Protein AF-T0SRC9-F1 (afdb_monomer_lite)

Sequence (130 aa):
MSPRNKKKLISSSIKKLKNSMNSERSSLSEEEVFKIEYDSKIALLRRENLRNDELESVIALRKLYANRIMYFAIGWSIATFILIILNGQNYIHFNLNSSVLNTVITISLGNVFALVVVVAKGIFPINSKT

Radius of gyration: 33.25 Å; chains: 1; bounding box: 69×47×78 Å

Structure (mmCIF, N/CA/C/O backbone):
data_AF-T0SRC9-F1
#
_entry.id   AF-T0SRC9-F1
#
loop_
_atom_site.group_PDB
_atom_site.id
_atom_site.type_symbol
_atom_site.label_atom_id
_atom_site.label_alt_id
_atom_site.label_comp_id
_atom_site.label_asym_id
_atom_site.label_entity_id
_atom_site.label_seq_id
_atom_site.pdbx_PDB_ins_code
_atom_site.Cartn_x
_atom_site.Cartn_y
_atom_site.Cartn_z
_atom_site.occupancy
_atom_site.B_iso_or_equiv
_atom_site.auth_seq_id
_atom_site.auth_comp_id
_atom_site.auth_asym_id
_atom_site.auth_atom_id
_atom_site.pdbx_PDB_model_num
ATOM 1 N N . MET A 1 1 ? -38.720 -35.823 35.532 1.00 52.66 1 MET A N 1
ATOM 2 C CA . MET A 1 1 ? -39.057 -34.536 36.192 1.00 52.66 1 MET A CA 1
ATOM 3 C C . MET A 1 1 ? -39.875 -33.687 35.213 1.00 52.66 1 MET A C 1
ATOM 5 O O . MET A 1 1 ? -39.358 -33.336 34.161 1.00 52.66 1 MET A O 1
ATOM 9 N N . SER A 1 2 ? -41.169 -33.465 35.479 1.00 50.12 2 SER A N 1
ATOM 10 C CA . SER A 1 2 ? -42.131 -32.916 34.500 1.00 50.12 2 SER A CA 1
ATOM 11 C C . SER A 1 2 ? -41.850 -31.440 34.131 1.00 50.12 2 SER A C 1
ATOM 13 O O . SER A 1 2 ? -41.632 -30.625 35.034 1.00 50.12 2 SER A O 1
ATOM 15 N N . PRO A 1 3 ? -41.897 -31.050 32.840 1.00 60.69 3 PRO A N 1
ATOM 16 C CA . PRO A 1 3 ? -41.591 -29.692 32.361 1.00 60.69 3 PRO A CA 1
ATOM 17 C C . PRO A 1 3 ? -42.493 -28.587 32.942 1.00 60.69 3 PRO A C 1
ATOM 19 O O . PRO A 1 3 ? -42.116 -27.413 32.930 1.00 60.69 3 PRO A O 1
ATOM 22 N N . ARG A 1 4 ? -43.650 -28.939 33.523 1.00 58.72 4 ARG A N 1
ATOM 23 C CA . ARG A 1 4 ? -44.537 -27.990 34.225 1.00 58.72 4 ARG A CA 1
ATOM 24 C C . ARG A 1 4 ? -43.929 -27.439 35.523 1.00 58.72 4 ARG A C 1
ATOM 26 O O . ARG A 1 4 ? -44.164 -26.278 35.847 1.00 58.72 4 ARG A O 1
ATOM 33 N N . ASN A 1 5 ? -43.103 -28.216 36.230 1.00 59.81 5 ASN A N 1
ATOM 34 C CA . ASN A 1 5 ? -42.521 -27.789 3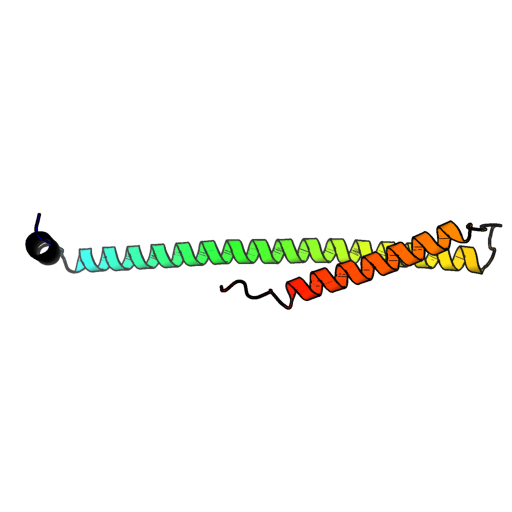7.512 1.00 59.81 5 ASN A CA 1
ATOM 35 C C . ASN A 1 5 ? -41.384 -26.769 37.340 1.00 59.81 5 ASN A C 1
ATOM 37 O O . ASN A 1 5 ? -41.257 -25.847 38.143 1.00 59.81 5 ASN A O 1
ATOM 41 N N . LYS A 1 6 ? -40.609 -26.868 36.249 1.00 62.88 6 LYS A N 1
ATOM 42 C CA . LYS A 1 6 ? -39.548 -25.897 35.927 1.00 62.88 6 LYS A CA 1
ATOM 43 C C . LYS A 1 6 ? -40.111 -24.506 35.616 1.00 62.88 6 LYS A C 1
ATOM 45 O O . LYS A 1 6 ? -39.588 -23.519 36.123 1.00 62.88 6 LYS A O 1
ATOM 50 N N . LYS A 1 7 ? -41.208 -24.415 34.851 1.00 67.56 7 LYS A N 1
ATOM 51 C CA . LYS A 1 7 ? -41.849 -23.124 34.525 1.00 67.56 7 LYS A CA 1
ATOM 52 C C . LYS A 1 7 ? -42.348 -22.387 35.772 1.00 67.56 7 LYS A C 1
ATOM 54 O O . LYS A 1 7 ? -42.176 -21.176 35.874 1.00 67.56 7 LYS A O 1
ATOM 59 N N . LYS A 1 8 ? -42.907 -23.120 36.741 1.00 72.81 8 LYS A N 1
ATOM 60 C CA . LYS A 1 8 ? -43.401 -22.549 38.002 1.00 72.81 8 LYS A CA 1
ATOM 61 C C . LYS A 1 8 ? -42.258 -21.987 38.856 1.00 72.81 8 LYS A C 1
ATOM 63 O O . LYS A 1 8 ? -42.356 -20.849 39.306 1.00 72.81 8 LYS A O 1
ATOM 68 N N . LEU A 1 9 ? -41.154 -22.729 38.975 1.00 73.06 9 LEU A N 1
ATOM 69 C CA . LEU A 1 9 ? -39.940 -22.303 39.685 1.00 73.06 9 LEU A CA 1
ATOM 70 C C . LEU A 1 9 ? -39.311 -21.042 39.076 1.00 73.06 9 LEU A C 1
ATOM 72 O O . LEU A 1 9 ? -38.987 -20.099 39.793 1.00 73.06 9 LEU A O 1
ATOM 76 N N . ILE A 1 10 ? -39.206 -20.990 37.747 1.00 75.62 10 ILE A N 1
ATOM 77 C CA . ILE A 1 10 ? -38.684 -19.815 37.036 1.00 75.62 10 ILE A CA 1
ATOM 78 C C . ILE A 1 10 ? -39.593 -18.600 37.275 1.00 75.62 10 ILE A C 1
ATOM 80 O O . ILE A 1 10 ? -39.107 -17.520 37.601 1.00 75.62 10 ILE A O 1
ATOM 84 N N . SER A 1 11 ? -40.917 -18.780 37.202 1.00 75.62 11 SER A N 1
ATOM 85 C CA . SER A 1 11 ? -41.871 -17.686 37.424 1.00 75.62 11 SER A CA 1
ATOM 86 C C . SER A 1 11 ? -41.824 -17.119 38.849 1.00 75.62 11 SER A C 1
ATOM 88 O O . SER A 1 11 ? -41.911 -15.904 39.026 1.00 75.62 11 SER A O 1
ATOM 90 N N . SER A 1 12 ? -41.623 -17.965 39.867 1.00 76.44 12 SER A N 1
ATOM 91 C CA . SER A 1 12 ? -41.490 -17.513 41.255 1.00 76.44 12 SER A CA 1
ATOM 92 C C . SER A 1 12 ? -40.174 -16.783 41.504 1.00 76.44 12 SER A C 1
ATOM 94 O O . SER A 1 12 ? -40.167 -15.779 42.214 1.00 76.44 12 SER A O 1
ATOM 96 N N . SER A 1 13 ? -39.078 -17.236 40.888 1.00 80.12 13 SER A N 1
ATOM 97 C CA . SER A 1 13 ? -37.771 -16.581 41.008 1.00 80.12 13 SER A CA 1
ATOM 98 C C . SER A 1 13 ? -37.764 -15.211 40.335 1.00 80.12 13 SER A C 1
ATOM 100 O O . SER A 1 13 ? -37.321 -14.243 40.945 1.00 80.12 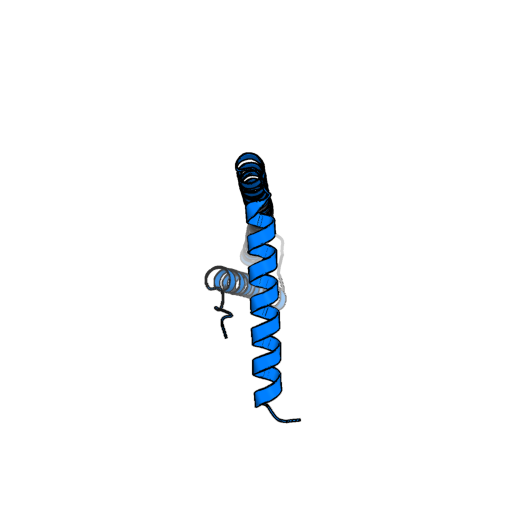13 SER A O 1
ATOM 102 N N . ILE A 1 14 ? -38.344 -15.091 39.134 1.00 81.06 14 ILE A N 1
ATOM 103 C CA . ILE A 1 14 ? -38.495 -13.803 38.434 1.00 81.06 14 ILE A CA 1
ATOM 104 C C . ILE A 1 14 ? -39.357 -12.836 39.254 1.00 81.06 14 ILE A C 1
ATOM 106 O O . ILE A 1 14 ? -39.022 -11.660 39.375 1.00 81.06 14 ILE A O 1
ATOM 110 N N . LYS A 1 15 ? -40.448 -13.320 39.863 1.00 79.69 15 LYS A N 1
ATOM 111 C CA . LYS A 1 15 ? -41.320 -12.488 40.705 1.00 79.69 15 LYS A CA 1
ATOM 112 C C . LYS A 1 15 ? -40.597 -11.987 41.959 1.00 79.69 15 LYS A C 1
ATOM 114 O O . LYS A 1 15 ? -40.761 -10.829 42.331 1.00 79.69 15 LYS A O 1
ATOM 119 N N . LYS A 1 16 ? -39.768 -12.832 42.578 1.00 80.81 16 LYS A N 1
ATOM 120 C CA . LYS A 1 16 ? -38.954 -12.464 43.745 1.00 80.81 16 LYS A CA 1
ATOM 121 C C . LYS A 1 16 ? -37.885 -11.424 43.386 1.00 80.81 16 LYS A C 1
ATOM 123 O O . LYS A 1 16 ? -37.729 -10.459 44.121 1.00 80.81 16 LYS A O 1
ATOM 128 N N . LEU A 1 17 ? -37.238 -11.583 42.230 1.00 75.75 17 LEU A N 1
ATOM 129 C CA . LEU A 1 17 ? -36.207 -10.671 41.718 1.00 75.75 17 LEU A CA 1
ATOM 130 C C . LEU A 1 17 ? -36.792 -9.310 41.302 1.00 75.75 17 LEU A C 1
ATOM 132 O O . LEU A 1 17 ? -36.229 -8.261 41.592 1.00 75.75 17 LEU A O 1
ATOM 136 N N . LYS A 1 18 ? -37.987 -9.309 40.699 1.00 75.50 18 LYS A N 1
ATOM 137 C CA . LYS A 1 18 ? -38.720 -8.076 40.381 1.00 75.50 18 LYS A CA 1
ATOM 138 C C . LYS A 1 18 ? -39.121 -7.316 41.646 1.00 75.50 18 LYS A C 1
ATOM 140 O O . LYS A 1 18 ? -39.024 -6.095 41.675 1.00 75.50 18 LYS A O 1
ATOM 145 N N . ASN A 1 19 ? -39.540 -8.029 42.692 1.00 72.31 19 ASN A N 1
ATOM 146 C CA . ASN A 1 19 ? -39.895 -7.416 43.970 1.00 72.31 19 ASN A CA 1
ATOM 147 C C . ASN A 1 19 ? -38.670 -6.882 44.730 1.00 72.31 19 ASN A C 1
ATOM 149 O O . ASN A 1 19 ? -38.781 -5.820 45.333 1.00 72.31 19 ASN A O 1
ATOM 153 N N . SER A 1 20 ? -37.512 -7.556 44.676 1.00 65.88 20 SER A N 1
ATOM 154 C CA . SER A 1 20 ? -36.278 -7.038 45.289 1.00 65.88 20 SER A CA 1
ATOM 155 C C . SER A 1 20 ? -35.780 -5.776 44.581 1.00 65.88 20 SER A C 1
ATOM 157 O O . SER A 1 20 ? -35.505 -4.789 45.250 1.00 65.88 20 SER A O 1
ATOM 159 N N . MET A 1 21 ? -35.806 -5.750 43.242 1.00 63.88 21 MET A N 1
ATOM 160 C CA . MET A 1 21 ? -35.475 -4.548 42.464 1.00 63.88 21 MET A CA 1
ATOM 161 C C . MET A 1 21 ? -36.424 -3.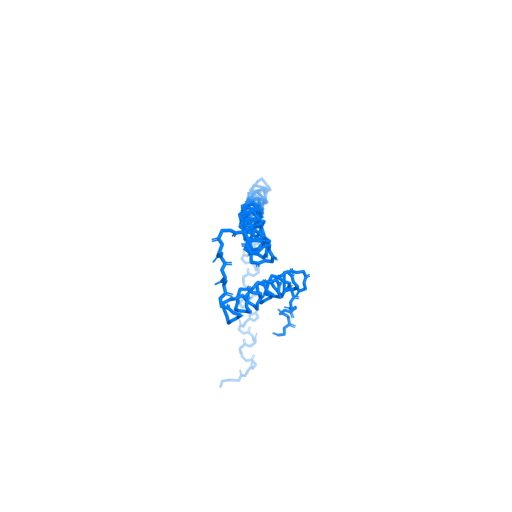373 42.746 1.00 63.88 21 MET A C 1
ATOM 163 O O . MET A 1 21 ? -36.008 -2.217 42.721 1.00 63.88 21 MET A O 1
ATOM 167 N N . ASN A 1 22 ? -37.709 -3.648 43.001 1.00 62.81 22 ASN A N 1
ATOM 168 C CA . ASN A 1 22 ? -38.692 -2.606 43.312 1.00 62.81 22 ASN A CA 1
ATOM 169 C C . ASN A 1 22 ? -38.559 -2.092 44.757 1.00 62.81 22 ASN A C 1
ATOM 171 O O . ASN A 1 22 ? -38.854 -0.931 45.017 1.00 62.81 22 ASN A O 1
ATOM 175 N N . SER A 1 23 ? -38.093 -2.942 45.679 1.00 59.50 23 SER A N 1
ATOM 176 C CA . SER A 1 23 ? -37.769 -2.564 47.059 1.00 59.50 23 SER A CA 1
ATOM 177 C C . SER A 1 23 ? -36.496 -1.719 47.136 1.00 59.50 23 SER A C 1
ATOM 179 O O . SER A 1 23 ? -36.479 -0.749 47.880 1.00 59.50 23 SER A O 1
ATOM 181 N N . GLU A 1 24 ? -35.463 -2.036 46.347 1.00 58.19 24 GLU A N 1
ATOM 182 C CA . GLU A 1 24 ? -34.243 -1.214 46.244 1.00 58.19 24 GLU A CA 1
ATOM 183 C C . GLU A 1 24 ? -34.517 0.143 45.579 1.00 58.19 24 GLU A C 1
ATOM 185 O O . GLU A 1 24 ? -33.996 1.163 46.020 1.00 58.19 24 GLU A O 1
ATOM 190 N N . ARG A 1 25 ? -35.405 0.196 44.573 1.00 55.41 25 ARG A N 1
ATOM 191 C CA . ARG A 1 25 ? -35.873 1.464 43.978 1.00 55.41 25 ARG A CA 1
ATOM 192 C C . ARG A 1 25 ? -36.656 2.353 44.945 1.00 55.41 25 ARG A C 1
ATOM 194 O O . ARG A 1 25 ? -36.701 3.555 44.733 1.00 55.41 25 ARG A O 1
ATOM 201 N N . SER A 1 26 ? -37.279 1.774 45.971 1.00 57.03 26 SER A N 1
ATOM 202 C CA . SER A 1 26 ? -38.059 2.502 46.981 1.00 57.03 26 SER A CA 1
ATOM 203 C C . SER A 1 26 ? -37.190 3.152 48.066 1.00 57.03 26 SER A C 1
ATOM 205 O O . SER A 1 26 ? -37.716 3.942 48.847 1.00 57.03 26 SER A O 1
ATOM 207 N N . SER A 1 27 ? -35.902 2.802 48.152 1.00 58.94 27 SER A N 1
ATOM 208 C CA . SER A 1 27 ? -34.962 3.302 49.167 1.00 58.94 27 SER A CA 1
ATOM 209 C C . SER A 1 27 ? -33.857 4.200 48.607 1.00 58.94 27 SER A C 1
ATOM 211 O O . SER A 1 27 ? -33.059 4.713 49.384 1.00 58.94 27 SER A O 1
ATOM 213 N N . LEU A 1 28 ? -33.787 4.367 47.286 1.00 58.16 28 LEU A N 1
ATOM 214 C CA . LEU A 1 28 ? -32.838 5.262 46.627 1.00 58.16 28 LEU A CA 1
ATOM 215 C C . LEU A 1 28 ? -33.437 6.667 46.562 1.00 58.16 28 LEU A C 1
ATOM 217 O O . LEU A 1 28 ? -34.545 6.848 46.055 1.00 58.16 28 LEU A O 1
ATOM 221 N N . SER A 1 29 ? -32.697 7.653 47.061 1.00 69.62 29 SER A N 1
ATOM 222 C CA . SER A 1 29 ? -33.039 9.065 46.871 1.00 69.62 29 SER A CA 1
ATOM 223 C C . SER A 1 29 ? -33.118 9.371 45.368 1.00 69.62 29 SER A C 1
ATOM 225 O O . SER A 1 29 ? -32.309 8.852 44.594 1.00 69.62 29 SER A O 1
ATOM 227 N N . GLU A 1 30 ? -34.054 10.223 44.926 1.00 75.12 30 GLU A N 1
ATOM 228 C CA . GLU A 1 30 ? -34.119 10.684 43.522 1.00 75.12 30 GLU A CA 1
ATOM 229 C C . GLU A 1 30 ? -32.758 11.210 43.029 1.00 75.12 30 GLU A C 1
ATOM 231 O O . GLU A 1 30 ? -32.388 11.056 41.865 1.00 75.12 30 GLU A O 1
ATOM 236 N N . GLU A 1 31 ? -31.971 11.747 43.957 1.00 71.25 31 GLU A N 1
ATOM 237 C CA . GLU A 1 31 ? -30.626 12.268 43.755 1.00 71.25 31 GLU A CA 1
ATOM 238 C C . GLU A 1 31 ? -29.595 11.169 43.441 1.00 71.25 31 GLU A C 1
ATOM 240 O O . GLU A 1 31 ? -28.702 11.363 42.617 1.00 71.25 31 GLU A O 1
ATOM 245 N N . GLU A 1 32 ? -29.740 9.980 44.031 1.00 75.69 32 GLU A N 1
ATOM 246 C CA . GLU A 1 32 ? -28.889 8.818 43.748 1.00 75.69 32 GLU A CA 1
ATOM 247 C C . GLU A 1 32 ? -29.255 8.172 42.410 1.00 75.69 32 GLU A C 1
ATOM 249 O O . GLU A 1 32 ? -28.368 7.779 41.649 1.00 75.69 32 GLU A O 1
ATOM 254 N N . VAL A 1 33 ? -30.550 8.124 42.078 1.00 76.75 33 VAL A N 1
ATOM 255 C CA . VAL A 1 33 ? -31.029 7.658 40.767 1.00 76.75 33 VAL A CA 1
ATOM 256 C C . VAL A 1 33 ? -30.495 8.561 39.653 1.00 76.75 33 VAL A C 1
ATOM 258 O O . VAL A 1 33 ? -29.974 8.059 38.655 1.00 76.75 33 VAL A O 1
ATOM 261 N N . PHE A 1 34 ? -30.536 9.881 39.855 1.00 78.00 34 PHE A N 1
ATOM 262 C CA . PHE A 1 34 ? -29.987 10.857 38.915 1.00 78.00 34 PHE A CA 1
ATOM 263 C C . PHE A 1 34 ? -28.471 10.701 38.734 1.00 78.00 34 PHE A C 1
ATOM 265 O O . PHE A 1 34 ? -27.966 10.747 37.611 1.00 78.00 34 PHE A O 1
ATOM 272 N N . LYS A 1 35 ? -27.734 10.457 39.824 1.00 78.75 35 LYS A N 1
ATOM 273 C CA . LYS A 1 35 ? -26.280 10.252 39.781 1.00 78.75 35 LYS A CA 1
ATOM 274 C C . LYS A 1 35 ? -25.896 8.991 39.004 1.00 78.75 35 LYS A C 1
ATOM 276 O O . LYS A 1 35 ? -25.001 9.038 38.165 1.00 78.75 35 LYS A O 1
ATOM 281 N N . ILE A 1 36 ? -26.615 7.888 39.226 1.00 79.81 36 ILE A N 1
ATOM 282 C CA . ILE A 1 36 ? -26.407 6.621 38.509 1.00 79.81 36 ILE A CA 1
ATOM 283 C C . ILE A 1 36 ? -26.703 6.788 37.013 1.00 79.81 36 ILE A C 1
ATOM 285 O O . ILE A 1 36 ? -25.946 6.299 36.171 1.00 79.81 36 ILE A O 1
ATOM 289 N N . GLU A 1 37 ? -27.782 7.491 36.662 1.00 78.69 37 GLU A N 1
ATOM 290 C CA . GLU A 1 37 ? -28.130 7.751 35.265 1.00 78.69 37 GLU A CA 1
ATOM 291 C C . GLU A 1 37 ? -27.077 8.632 34.578 1.00 78.69 37 GLU A C 1
ATOM 293 O O . GLU A 1 37 ? -26.613 8.302 33.482 1.00 78.69 37 GLU A O 1
ATOM 298 N N . TYR A 1 38 ? -26.621 9.691 35.249 1.00 82.00 38 TYR A N 1
ATOM 299 C CA . TYR A 1 38 ? -25.570 10.577 34.756 1.00 82.00 38 TYR A CA 1
ATOM 300 C C . TYR A 1 38 ? -24.239 9.841 34.529 1.00 82.00 38 TYR A C 1
ATOM 302 O O . TYR A 1 38 ? -23.665 9.924 33.438 1.00 82.00 38 TYR A O 1
ATOM 310 N N . ASP A 1 39 ? -23.791 9.043 35.501 1.00 79.81 39 ASP A N 1
ATOM 311 C CA . ASP A 1 39 ? -22.554 8.262 35.399 1.00 79.81 39 ASP A CA 1
ATOM 312 C C . ASP A 1 39 ? -22.641 7.196 34.297 1.00 79.81 39 ASP A C 1
ATOM 314 O O . ASP A 1 39 ? -21.685 6.994 33.538 1.00 79.81 39 ASP A O 1
ATOM 318 N N . SER A 1 40 ? -23.807 6.559 34.132 1.00 78.94 40 SER A N 1
ATOM 319 C CA . SER A 1 40 ? -24.036 5.604 33.042 1.00 78.94 40 SER A CA 1
ATOM 320 C C . SER A 1 40 ? -23.932 6.269 31.665 1.00 78.94 40 SER A C 1
ATOM 322 O O . SER A 1 40 ? -23.328 5.716 30.742 1.00 78.94 40 SER A O 1
ATOM 324 N N . LYS A 1 41 ? -24.446 7.497 31.535 1.00 79.00 41 LYS A N 1
ATOM 325 C CA . LYS A 1 41 ? -24.428 8.267 30.290 1.00 79.00 41 LYS A CA 1
ATOM 326 C C . LYS A 1 41 ? -23.013 8.727 29.939 1.00 79.00 41 LYS A C 1
ATOM 328 O O . LYS A 1 41 ? -22.607 8.615 28.784 1.00 79.00 41 LYS A O 1
ATOM 333 N N . ILE A 1 42 ? -22.229 9.156 30.930 1.00 82.88 42 ILE A N 1
ATOM 334 C CA . ILE A 1 42 ? -20.808 9.489 30.747 1.00 82.88 42 ILE A CA 1
ATOM 335 C C . ILE A 1 42 ? -20.001 8.256 30.336 1.00 82.88 42 ILE A C 1
ATOM 337 O O . ILE A 1 42 ? -19.167 8.345 29.435 1.00 82.88 42 ILE A O 1
ATOM 341 N N . ALA A 1 43 ? -20.243 7.098 30.955 1.00 76.69 43 ALA A N 1
ATOM 342 C CA . ALA A 1 43 ? -19.541 5.865 30.607 1.00 76.69 43 ALA A CA 1
ATOM 343 C C . ALA A 1 43 ? -19.810 5.430 29.153 1.00 76.69 43 ALA A C 1
ATOM 345 O O . ALA A 1 43 ? -18.892 4.971 28.465 1.00 76.69 43 ALA A O 1
ATOM 346 N N . LEU A 1 44 ? -21.042 5.613 28.667 1.00 75.44 44 LEU A N 1
ATOM 347 C CA . LEU A 1 44 ? -21.412 5.358 27.272 1.00 75.44 44 LEU A CA 1
ATOM 348 C C . LEU A 1 44 ? -20.729 6.337 26.309 1.00 75.44 44 LEU A C 1
ATOM 350 O O . LEU A 1 44 ? -20.095 5.890 25.354 1.00 75.44 44 LEU A O 1
ATOM 354 N N . LEU A 1 45 ? -20.768 7.640 26.605 1.00 73.50 45 LEU A N 1
ATOM 355 C CA . LEU A 1 45 ? -20.090 8.669 25.805 1.00 73.50 45 LEU A CA 1
ATOM 356 C C . LEU A 1 45 ? -18.576 8.436 25.741 1.00 73.50 45 LEU A C 1
ATOM 358 O O . LEU A 1 45 ? -17.957 8.578 24.691 1.00 73.50 45 LEU A O 1
ATOM 362 N N . ARG A 1 46 ? -17.966 8.013 26.854 1.00 71.19 46 ARG A N 1
ATOM 363 C CA . ARG A 1 46 ? -16.533 7.707 26.911 1.00 71.19 46 ARG A CA 1
ATOM 364 C C . ARG A 1 46 ? -16.171 6.493 26.057 1.00 71.19 46 ARG A C 1
ATOM 366 O O . ARG A 1 46 ? -15.149 6.524 25.383 1.00 71.19 46 ARG A O 1
ATOM 373 N N . ARG A 1 47 ? -17.003 5.445 26.045 1.00 68.19 47 ARG A N 1
ATOM 374 C CA . ARG A 1 47 ? -16.829 4.292 25.140 1.00 68.19 47 ARG A CA 1
ATOM 375 C C . ARG A 1 47 ? -16.978 4.676 23.673 1.00 68.19 47 ARG A C 1
ATOM 377 O O . ARG A 1 47 ? -16.244 4.157 22.839 1.00 68.19 47 ARG A O 1
ATOM 384 N N . GLU A 1 48 ? -17.929 5.545 23.360 1.00 66.19 48 GLU A N 1
ATOM 385 C CA . GLU A 1 48 ? -18.167 5.994 21.992 1.00 66.19 48 GLU A CA 1
ATOM 386 C C . GLU A 1 48 ? -17.012 6.857 21.471 1.00 66.19 48 GLU A C 1
ATOM 388 O O . GLU A 1 48 ? -16.527 6.614 20.368 1.00 66.19 48 GLU A O 1
ATOM 393 N N . ASN A 1 49 ? -16.485 7.760 22.304 1.00 64.12 49 ASN A N 1
ATOM 394 C CA . ASN A 1 49 ? -15.288 8.540 21.986 1.00 64.12 49 ASN A CA 1
ATOM 395 C C . ASN A 1 49 ? -14.056 7.651 21.777 1.00 64.12 49 ASN A C 1
ATOM 397 O O . ASN A 1 49 ? -13.377 7.797 20.770 1.00 64.12 49 ASN A O 1
ATOM 401 N N . LEU A 1 50 ? -13.818 6.666 22.653 1.00 64.38 50 LEU A N 1
ATOM 402 C CA . LEU A 1 50 ? -12.715 5.708 22.477 1.00 64.38 50 LEU A CA 1
ATOM 403 C C . LEU A 1 50 ? -12.820 4.943 21.148 1.00 64.38 50 LEU A C 1
ATOM 405 O O . LEU A 1 50 ? -11.814 4.708 20.485 1.00 64.38 50 LEU A O 1
ATOM 409 N N . ARG A 1 51 ? -14.040 4.574 20.738 1.00 67.25 51 ARG A N 1
ATOM 410 C CA . ARG A 1 51 ? -14.280 3.893 19.460 1.00 67.25 51 ARG A CA 1
ATOM 411 C C . ARG A 1 51 ? -14.055 4.817 18.259 1.00 67.25 51 ARG A C 1
ATOM 413 O O . ARG A 1 51 ? -13.623 4.343 17.211 1.00 67.25 51 ARG A O 1
ATOM 420 N N . ASN A 1 52 ? -14.354 6.107 18.396 1.00 66.25 52 ASN A N 1
ATOM 421 C CA . ASN A 1 52 ? -14.082 7.104 17.362 1.00 66.25 52 ASN A CA 1
ATOM 422 C C . ASN A 1 52 ? -12.581 7.370 17.208 1.00 66.25 52 ASN A C 1
ATOM 424 O O . ASN A 1 52 ? -12.103 7.365 16.077 1.00 66.25 52 ASN A O 1
ATOM 428 N N . ASP A 1 53 ? -11.842 7.503 18.311 1.00 66.88 53 ASP A N 1
ATOM 429 C CA . ASP A 1 53 ? -10.381 7.673 18.293 1.00 66.88 53 ASP A CA 1
ATOM 430 C C . ASP A 1 53 ? -9.696 6.479 17.606 1.00 66.88 53 ASP A C 1
ATOM 432 O O . ASP A 1 53 ? -8.787 6.631 16.784 1.00 66.88 53 ASP A O 1
ATOM 436 N N . GLU A 1 54 ? -10.172 5.265 17.892 1.00 68.81 54 GLU A N 1
ATOM 437 C CA . GLU A 1 54 ? -9.677 4.047 17.256 1.00 68.81 54 GLU A CA 1
ATOM 438 C C . GLU A 1 54 ? -9.965 4.054 15.744 1.00 68.81 54 GLU A C 1
ATOM 440 O O . GLU A 1 54 ? -9.075 3.770 14.939 1.00 68.81 54 GLU A O 1
ATOM 445 N N . LEU A 1 55 ? -11.164 4.475 15.328 1.00 66.88 55 LEU A N 1
ATOM 446 C CA . LEU A 1 55 ? -11.517 4.635 13.915 1.00 66.88 55 LEU A CA 1
ATOM 447 C C . LEU A 1 55 ? -10.635 5.670 13.207 1.00 66.88 55 LEU A C 1
ATOM 449 O O . LEU A 1 55 ? -10.164 5.425 12.094 1.00 66.88 55 LEU A O 1
ATOM 453 N N . GLU A 1 56 ? -10.399 6.814 13.844 1.00 70.50 56 GLU A N 1
ATOM 454 C CA . GLU A 1 56 ? -9.597 7.905 13.298 1.00 70.50 56 GLU A CA 1
ATOM 455 C C . GLU A 1 56 ? -8.135 7.478 13.120 1.00 70.50 56 GLU A C 1
ATOM 457 O O . GLU A 1 56 ? -7.542 7.696 12.059 1.00 70.50 56 GLU A O 1
ATOM 462 N N . SER A 1 57 ? -7.588 6.748 14.097 1.00 71.31 57 SER A N 1
ATOM 463 C CA . SER A 1 57 ? -6.245 6.170 14.010 1.00 71.31 57 SER A CA 1
ATOM 464 C C . SER A 1 57 ? -6.115 5.161 12.859 1.00 71.31 57 SER A C 1
ATOM 466 O O . SER A 1 57 ? -5.137 5.191 12.105 1.00 71.31 57 SER A O 1
ATOM 468 N N . VAL A 1 58 ? -7.129 4.315 12.642 1.00 73.69 58 VAL A N 1
ATOM 469 C CA . VAL A 1 58 ? -7.160 3.339 11.543 1.00 73.69 58 VAL A CA 1
ATOM 470 C C . VAL A 1 58 ? -7.259 4.039 10.186 1.00 73.69 58 VAL A C 1
ATOM 472 O O . VAL A 1 58 ? -6.592 3.630 9.230 1.00 73.69 58 VAL A O 1
ATOM 475 N N . ILE A 1 59 ? -8.050 5.109 10.080 1.00 75.25 59 ILE A N 1
ATOM 476 C CA . ILE A 1 59 ? -8.164 5.920 8.860 1.00 75.25 59 ILE A CA 1
ATOM 477 C C . ILE A 1 59 ? -6.832 6.609 8.549 1.00 75.25 59 ILE A C 1
ATOM 479 O O . ILE A 1 59 ? -6.360 6.548 7.408 1.00 75.25 59 ILE A O 1
ATOM 483 N N . ALA A 1 60 ? -6.194 7.214 9.553 1.00 76.19 60 ALA A N 1
ATOM 484 C CA . ALA A 1 60 ? -4.891 7.853 9.405 1.00 76.19 60 ALA A CA 1
ATOM 485 C C . ALA A 1 60 ? -3.828 6.847 8.940 1.00 76.19 60 ALA A C 1
ATOM 487 O O . ALA A 1 60 ? -3.085 7.121 7.993 1.00 76.19 60 ALA A O 1
ATOM 488 N N . LEU A 1 61 ? -3.809 5.648 9.529 1.00 76.69 61 LEU A N 1
ATOM 489 C CA . LEU A 1 61 ? -2.868 4.591 9.166 1.00 76.69 61 LEU A CA 1
ATOM 490 C C . LEU A 1 61 ? -3.097 4.081 7.734 1.00 76.69 61 LEU A C 1
ATOM 492 O O . LEU A 1 61 ? -2.138 3.926 6.973 1.00 76.69 61 LEU A O 1
ATOM 496 N N . ARG A 1 62 ? -4.360 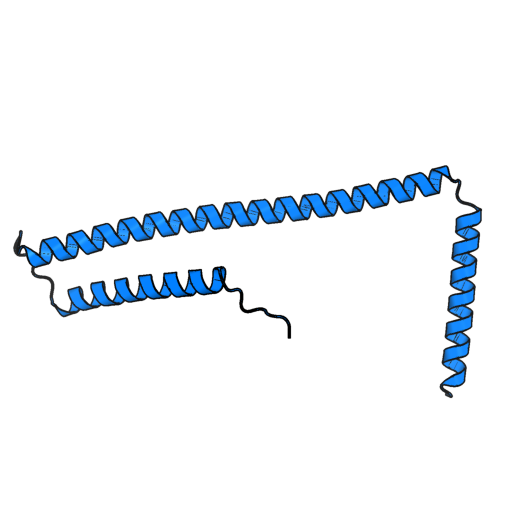3.896 7.325 1.00 77.25 62 ARG A N 1
ATOM 497 C CA . ARG A 1 62 ? -4.719 3.535 5.942 1.00 77.25 62 ARG A CA 1
ATOM 498 C C . ARG A 1 62 ? -4.273 4.596 4.943 1.00 77.25 62 ARG A C 1
ATOM 500 O O . ARG A 1 62 ? -3.731 4.245 3.898 1.00 77.25 62 ARG A O 1
ATOM 507 N N . LYS A 1 63 ? -4.451 5.880 5.264 1.00 78.19 63 LYS A N 1
ATOM 508 C CA . LYS A 1 63 ? -4.021 6.997 4.409 1.00 78.19 63 LYS A CA 1
ATOM 509 C C . LYS A 1 63 ? -2.501 7.024 4.242 1.00 78.19 63 LYS A C 1
ATOM 511 O O . LYS A 1 63 ? -2.000 7.200 3.134 1.00 78.19 63 LYS A O 1
ATOM 516 N N . LEU A 1 64 ? -1.764 6.797 5.326 1.00 80.44 64 LEU A N 1
ATOM 517 C CA . LEU A 1 64 ? -0.302 6.762 5.316 1.00 80.44 64 LEU A CA 1
ATOM 518 C C . LEU A 1 64 ? 0.225 5.580 4.487 1.00 80.44 64 LEU A C 1
ATOM 520 O O . LEU A 1 64 ? 1.137 5.746 3.676 1.00 80.44 64 LEU A O 1
ATOM 524 N N . TYR A 1 65 ? -0.390 4.406 4.641 1.00 81.69 65 TYR A N 1
ATOM 525 C CA . TYR A 1 65 ? -0.071 3.219 3.849 1.00 81.69 65 TYR A CA 1
ATOM 526 C C . TYR A 1 65 ? -0.386 3.416 2.358 1.00 81.69 65 TYR A C 1
ATOM 528 O O . TYR A 1 65 ? 0.463 3.133 1.512 1.00 81.69 65 TYR A O 1
ATOM 536 N N . ALA A 1 66 ? -1.552 3.983 2.034 1.00 80.25 66 ALA A N 1
ATOM 537 C CA . ALA A 1 66 ? -1.943 4.298 0.662 1.00 80.25 66 ALA A CA 1
ATOM 538 C C . ALA A 1 66 ? -0.959 5.271 -0.006 1.00 80.25 66 ALA A C 1
ATOM 540 O O . ALA A 1 66 ? -0.510 5.014 -1.121 1.00 80.25 66 ALA A O 1
ATOM 541 N N . ASN A 1 67 ? -0.549 6.333 0.696 1.00 81.88 67 ASN A N 1
ATOM 542 C CA . ASN A 1 6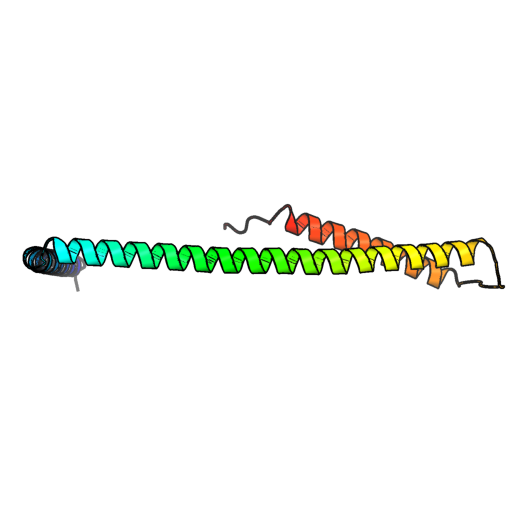7 ? 0.439 7.281 0.178 1.00 81.88 67 ASN A CA 1
ATOM 543 C C . ASN A 1 67 ? 1.787 6.607 -0.103 1.00 81.88 67 ASN A C 1
ATOM 545 O O . ASN A 1 67 ? 2.379 6.836 -1.153 1.00 81.88 67 ASN A O 1
ATOM 549 N N . ARG A 1 68 ? 2.271 5.743 0.799 1.00 85.56 68 ARG A N 1
ATOM 550 C CA . ARG A 1 68 ? 3.532 5.010 0.585 1.00 85.56 68 ARG A CA 1
ATOM 551 C C . ARG A 1 68 ? 3.467 4.096 -0.637 1.00 85.56 68 ARG A C 1
ATOM 553 O O . ARG A 1 68 ? 4.402 4.100 -1.434 1.00 85.56 68 ARG A O 1
ATOM 560 N N . ILE A 1 69 ? 2.367 3.361 -0.808 1.00 84.69 69 ILE A N 1
ATOM 561 C CA . ILE A 1 69 ? 2.148 2.535 -2.004 1.00 84.69 69 ILE A CA 1
ATOM 562 C C . ILE A 1 69 ? 2.105 3.406 -3.257 1.00 84.69 69 ILE A C 1
ATOM 564 O O . ILE A 1 69 ? 2.707 3.046 -4.262 1.00 84.69 69 ILE A O 1
ATOM 568 N N . MET A 1 70 ? 1.434 4.556 -3.201 1.00 83.12 70 MET A N 1
ATOM 569 C CA . MET A 1 70 ? 1.335 5.469 -4.335 1.00 83.12 70 MET A CA 1
ATOM 570 C C . MET A 1 70 ? 2.712 5.995 -4.756 1.00 83.12 70 MET A C 1
ATOM 572 O O . MET A 1 70 ? 3.047 5.926 -5.935 1.00 83.12 70 MET A O 1
ATOM 576 N N . TYR A 1 71 ? 3.550 6.439 -3.814 1.00 86.88 71 TYR A N 1
ATOM 577 C CA . TYR A 1 71 ? 4.922 6.855 -4.127 1.00 86.88 71 TYR A CA 1
ATOM 578 C C . TYR A 1 71 ? 5.764 5.710 -4.695 1.00 86.88 71 TYR A C 1
ATOM 580 O O . TYR A 1 71 ? 6.495 5.915 -5.664 1.00 86.88 71 TYR A O 1
ATOM 588 N N . PHE A 1 72 ? 5.634 4.501 -4.142 1.00 86.81 72 PHE A N 1
ATOM 589 C CA . PHE A 1 72 ? 6.306 3.320 -4.679 1.00 86.81 72 PHE A CA 1
ATOM 590 C C . PHE A 1 72 ? 5.853 3.008 -6.113 1.00 86.81 72 PHE A C 1
ATOM 592 O O . PHE A 1 72 ? 6.689 2.785 -6.983 1.00 86.81 72 PHE A O 1
ATOM 599 N N . ALA A 1 73 ? 4.547 3.053 -6.385 1.00 84.19 73 ALA A N 1
ATOM 600 C CA . ALA A 1 73 ? 3.983 2.800 -7.708 1.00 84.19 73 ALA A CA 1
ATOM 601 C C . ALA A 1 73 ? 4.429 3.848 -8.739 1.00 84.19 73 ALA A C 1
ATOM 603 O O . ALA A 1 73 ? 4.751 3.493 -9.873 1.00 84.19 73 ALA A O 1
ATOM 604 N N . ILE A 1 74 ? 4.502 5.125 -8.347 1.00 87.44 74 ILE A N 1
ATOM 605 C CA . ILE A 1 74 ? 5.032 6.202 -9.193 1.00 87.44 74 ILE A CA 1
ATOM 606 C C . ILE A 1 74 ? 6.514 5.950 -9.497 1.00 87.44 74 ILE A C 1
ATOM 608 O O . ILE A 1 74 ? 6.904 5.959 -10.663 1.00 87.44 74 ILE A O 1
ATOM 612 N N . GLY A 1 75 ? 7.330 5.665 -8.477 1.00 89.31 75 GLY A N 1
ATOM 613 C CA . GLY A 1 75 ? 8.753 5.365 -8.653 1.00 89.31 75 GLY A CA 1
ATOM 614 C C . GLY A 1 75 ? 8.993 4.149 -9.551 1.00 89.31 75 GLY A C 1
ATOM 615 O O . GLY A 1 75 ? 9.805 4.212 -10.474 1.00 89.31 75 GLY A O 1
ATOM 616 N N . TRP A 1 76 ? 8.231 3.072 -9.343 1.00 85.69 76 TRP A N 1
ATOM 617 C CA . TRP A 1 76 ? 8.270 1.875 -10.183 1.00 85.69 76 TRP A CA 1
ATOM 618 C C . TRP A 1 76 ? 7.881 2.178 -11.632 1.00 85.69 76 TRP A C 1
ATOM 620 O O . TRP A 1 76 ? 8.558 1.739 -12.561 1.00 85.69 76 TRP A O 1
ATOM 630 N N . SER A 1 77 ? 6.823 2.967 -11.838 1.00 84.19 77 SER A N 1
ATOM 631 C CA . SER A 1 77 ? 6.368 3.358 -13.176 1.00 84.19 77 SER A CA 1
ATOM 632 C C . SER A 1 77 ? 7.441 4.154 -13.914 1.00 84.19 77 SER A C 1
ATOM 634 O O . SER A 1 77 ? 7.746 3.829 -15.057 1.00 84.19 77 SER A O 1
ATOM 636 N N . ILE A 1 78 ? 8.073 5.129 -13.249 1.00 89.94 78 ILE A N 1
ATOM 637 C CA . ILE A 1 78 ? 9.175 5.920 -13.819 1.00 89.94 78 ILE A CA 1
ATOM 638 C C . ILE A 1 78 ? 10.359 5.015 -14.179 1.00 89.94 78 ILE A C 1
ATOM 640 O O . ILE A 1 78 ? 10.866 5.092 -15.295 1.00 89.94 78 ILE A O 1
ATOM 644 N N . ALA A 1 79 ? 10.774 4.123 -13.275 1.00 87.62 79 ALA A N 1
ATOM 645 C CA . ALA A 1 79 ? 11.882 3.200 -13.522 1.00 87.62 79 ALA A CA 1
ATOM 646 C C . ALA A 1 79 ? 11.607 2.271 -14.716 1.00 87.62 79 ALA A C 1
ATOM 648 O O . ALA A 1 79 ? 12.470 2.065 -15.569 1.00 87.62 79 ALA A O 1
ATOM 649 N N . THR A 1 80 ? 10.379 1.759 -14.812 1.00 85.38 80 THR A N 1
ATOM 650 C CA . THR A 1 80 ? 9.948 0.904 -15.924 1.00 85.38 80 THR A CA 1
ATOM 651 C C . THR A 1 80 ? 9.945 1.680 -17.243 1.00 85.38 80 THR A C 1
ATOM 653 O O . THR A 1 80 ? 10.416 1.175 -18.258 1.00 85.38 80 THR A O 1
ATOM 656 N N . PHE A 1 81 ? 9.487 2.934 -17.227 1.00 85.75 81 PHE A N 1
ATOM 657 C CA . PHE A 1 81 ? 9.491 3.810 -18.400 1.00 85.75 81 PHE A CA 1
ATOM 658 C C . PHE A 1 81 ? 10.912 4.107 -18.892 1.00 85.75 81 PHE A C 1
ATOM 660 O O . PHE A 1 81 ? 11.186 4.023 -20.087 1.00 85.75 81 PHE A O 1
ATOM 667 N N . ILE A 1 82 ? 11.830 4.393 -17.965 1.00 86.81 82 ILE A N 1
ATOM 668 C CA . ILE A 1 82 ? 13.253 4.598 -18.259 1.00 86.81 82 ILE A CA 1
ATOM 669 C C . ILE A 1 82 ? 13.837 3.344 -18.920 1.00 86.81 82 ILE A C 1
ATOM 671 O O . ILE A 1 82 ? 14.462 3.455 -19.971 1.00 86.81 82 ILE A O 1
ATOM 675 N N . LEU A 1 83 ? 13.585 2.148 -18.373 1.00 83.88 83 LEU A N 1
ATOM 676 C CA . LEU A 1 83 ? 14.059 0.887 -18.961 1.00 83.88 83 LEU A CA 1
ATOM 677 C C . LEU A 1 83 ? 13.559 0.674 -20.395 1.00 83.88 83 LEU A C 1
ATOM 679 O O . LEU A 1 83 ? 14.333 0.248 -21.252 1.00 83.88 83 LEU A O 1
ATOM 683 N N . ILE A 1 84 ? 12.291 0.994 -20.667 1.00 82.19 84 ILE A N 1
ATOM 684 C CA . ILE A 1 84 ? 11.708 0.884 -22.012 1.00 82.19 84 ILE A CA 1
ATOM 685 C C . ILE A 1 84 ? 12.379 1.872 -22.974 1.00 82.19 84 ILE A C 1
ATOM 687 O O . ILE A 1 84 ? 12.741 1.486 -24.084 1.00 82.19 84 ILE A O 1
ATOM 691 N N . ILE A 1 85 ? 12.588 3.124 -22.555 1.00 82.12 85 ILE A N 1
ATOM 692 C CA . ILE A 1 85 ? 13.246 4.147 -23.383 1.00 82.12 85 ILE A CA 1
ATOM 693 C C . ILE A 1 85 ? 14.696 3.753 -23.688 1.00 82.12 85 ILE A C 1
ATOM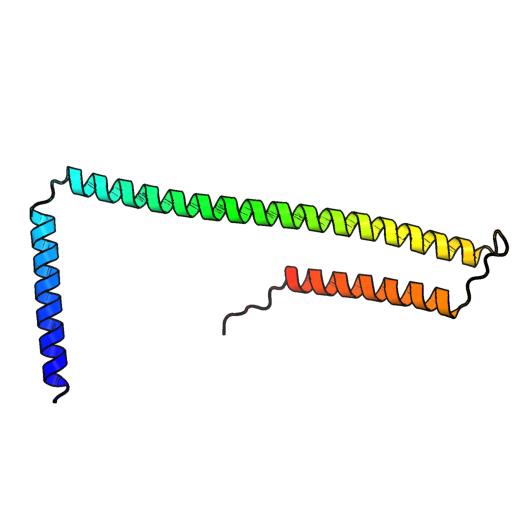 695 O O . ILE A 1 85 ? 15.108 3.814 -24.847 1.00 82.12 85 ILE A O 1
ATOM 699 N N . LEU A 1 86 ? 15.459 3.309 -22.680 1.00 80.19 86 LEU A N 1
ATOM 700 C CA . LEU A 1 86 ? 16.848 2.877 -22.868 1.00 80.19 86 LEU A CA 1
ATOM 701 C C . LEU A 1 86 ? 16.942 1.685 -23.827 1.00 80.19 86 LEU A C 1
ATOM 703 O O . LEU A 1 86 ? 17.831 1.660 -24.676 1.00 80.19 86 LEU A O 1
ATOM 707 N N . ASN A 1 87 ? 16.015 0.727 -23.730 1.00 78.31 87 ASN A N 1
ATOM 708 C CA . ASN A 1 87 ? 15.984 -0.410 -24.644 1.00 78.31 87 ASN A CA 1
ATOM 709 C C . ASN A 1 87 ? 15.580 -0.008 -26.072 1.00 78.31 87 ASN A C 1
ATOM 711 O O . ASN A 1 87 ? 16.190 -0.471 -27.031 1.00 78.31 87 ASN A O 1
ATOM 715 N N . GLY A 1 88 ? 14.587 0.873 -26.221 1.00 73.88 88 GLY A N 1
ATOM 716 C CA . GLY A 1 88 ? 14.080 1.298 -27.526 1.00 73.88 88 GLY A CA 1
ATOM 717 C C . GLY A 1 88 ? 15.040 2.193 -28.313 1.00 73.88 88 GLY A C 1
ATOM 718 O O . GLY A 1 88 ? 15.023 2.173 -29.541 1.00 73.88 88 GLY A O 1
ATOM 719 N N . GLN A 1 89 ? 15.894 2.965 -27.634 1.00 71.88 89 GLN A N 1
ATOM 720 C CA . GLN A 1 89 ? 16.821 3.887 -28.298 1.00 71.88 89 GLN A CA 1
ATOM 721 C C . GLN A 1 89 ? 18.193 3.284 -28.635 1.00 71.88 89 GLN A C 1
ATOM 723 O O . GLN A 1 89 ? 19.010 3.990 -29.222 1.00 71.88 89 GLN A O 1
ATOM 728 N N . ASN A 1 90 ? 18.479 2.018 -28.282 1.00 62.62 90 ASN A N 1
ATOM 729 C CA . ASN A 1 90 ? 19.824 1.410 -28.389 1.00 62.62 90 ASN A CA 1
ATOM 730 C C . ASN A 1 90 ? 20.949 2.293 -27.800 1.00 62.62 90 ASN A C 1
ATOM 732 O O . ASN A 1 90 ? 22.134 2.099 -28.093 1.00 62.62 90 ASN A O 1
ATOM 736 N N . TYR A 1 91 ? 20.596 3.278 -26.971 1.00 55.44 91 TYR A N 1
ATOM 737 C CA . TYR A 1 91 ? 21.547 4.209 -26.394 1.00 55.44 91 TYR A CA 1
ATOM 738 C C . TYR A 1 91 ? 22.424 3.396 -25.437 1.00 55.44 91 TYR A C 1
ATOM 740 O O . TYR A 1 91 ? 21.916 2.677 -24.577 1.00 55.44 91 TYR A O 1
ATOM 748 N N . ILE A 1 92 ? 23.747 3.493 -25.594 1.00 62.31 92 ILE A N 1
ATOM 749 C CA . ILE A 1 92 ? 24.744 2.848 -24.716 1.00 62.31 92 ILE A CA 1
ATOM 750 C C . ILE A 1 92 ? 24.880 1.320 -24.932 1.00 62.31 92 ILE A C 1
ATOM 752 O O . ILE A 1 92 ? 25.293 0.603 -24.028 1.00 62.31 92 ILE A O 1
ATOM 756 N N . HIS A 1 93 ? 24.545 0.774 -26.113 1.00 64.44 93 HIS A N 1
ATOM 757 C CA . HIS A 1 93 ? 24.587 -0.687 -26.362 1.00 64.44 93 HIS A CA 1
ATOM 758 C C . HIS A 1 93 ? 23.761 -1.508 -25.351 1.00 64.44 93 HIS A C 1
ATOM 760 O O . HIS A 1 93 ? 23.997 -2.702 -25.148 1.00 64.44 93 HIS A O 1
ATOM 766 N N . PHE A 1 94 ? 22.782 -0.870 -24.708 1.00 65.00 94 PHE A N 1
ATOM 767 C CA . PHE A 1 94 ? 21.978 -1.478 -23.663 1.00 65.00 94 PHE A CA 1
ATOM 768 C C . PHE A 1 94 ? 20.868 -2.331 -24.283 1.00 65.00 94 PHE A C 1
ATOM 770 O O . PHE A 1 94 ? 19.716 -1.918 -24.421 1.00 65.00 94 PHE A O 1
ATOM 777 N N . ASN A 1 95 ? 21.238 -3.541 -24.695 1.00 68.94 95 ASN A N 1
ATOM 778 C CA . ASN A 1 95 ? 20.311 -4.503 -25.266 1.00 68.94 95 ASN A CA 1
ATOM 779 C C . ASN A 1 95 ? 19.828 -5.463 -24.172 1.00 68.94 95 ASN A C 1
ATOM 781 O O . ASN A 1 95 ? 20.524 -6.402 -23.782 1.00 68.94 95 ASN A O 1
ATOM 785 N N . LEU A 1 96 ? 18.637 -5.199 -23.637 1.00 71.56 96 LEU A N 1
ATOM 786 C CA . LEU A 1 96 ? 17.969 -6.124 -22.732 1.00 71.56 96 LEU A CA 1
ATOM 787 C C . LEU A 1 96 ? 17.426 -7.297 -23.541 1.00 71.56 96 LEU A C 1
ATOM 789 O O . LEU A 1 96 ? 16.701 -7.113 -24.516 1.00 71.56 96 LEU A O 1
ATOM 793 N N . ASN A 1 97 ? 17.731 -8.511 -23.083 1.00 80.94 97 ASN A N 1
ATOM 794 C CA . ASN A 1 97 ? 17.123 -9.722 -23.616 1.00 80.94 97 ASN A CA 1
ATOM 795 C C . ASN A 1 97 ? 15.589 -9.586 -23.575 1.00 80.94 97 ASN A C 1
ATOM 797 O O . ASN A 1 97 ? 15.021 -9.202 -22.549 1.00 80.94 97 ASN A O 1
ATOM 801 N N . SER A 1 98 ? 14.914 -9.939 -24.671 1.00 80.44 98 SER A N 1
ATOM 802 C CA . SER A 1 98 ? 13.455 -9.879 -24.808 1.00 80.44 98 SER A CA 1
ATOM 803 C C . SER A 1 98 ? 12.725 -10.602 -23.670 1.00 80.44 98 SER A C 1
ATOM 805 O O . SER A 1 98 ? 11.661 -10.161 -23.242 1.00 80.44 98 SER A O 1
ATOM 807 N N . SER A 1 99 ? 13.321 -11.663 -23.111 1.00 84.00 99 SER A N 1
ATOM 808 C CA . SER A 1 99 ? 12.774 -12.365 -21.943 1.00 84.00 99 SER A CA 1
ATOM 809 C C . SER A 1 99 ? 12.744 -11.501 -20.676 1.00 84.00 99 SER A C 1
ATOM 811 O O . SER A 1 99 ? 11.824 -11.631 -19.868 1.00 84.00 99 SER A O 1
ATOM 813 N N . VAL A 1 100 ? 13.727 -10.616 -20.492 1.00 81.75 100 VAL A N 1
ATOM 814 C CA . VAL A 1 100 ? 13.802 -9.707 -19.339 1.00 81.75 100 VAL A CA 1
ATOM 815 C C . VAL A 1 100 ? 12.786 -8.585 -19.509 1.00 81.75 100 VAL A C 1
ATOM 817 O O . VAL A 1 100 ? 12.013 -8.322 -18.591 1.00 81.75 100 VAL A O 1
ATOM 820 N N . LEU A 1 101 ? 12.713 -7.989 -20.703 1.00 83.94 101 LEU A N 1
ATOM 821 C CA . LEU A 1 101 ? 11.734 -6.945 -21.002 1.00 83.94 101 LEU A CA 1
ATOM 822 C C . LEU A 1 101 ? 10.296 -7.458 -20.831 1.00 83.94 101 LEU A C 1
ATOM 824 O O . LEU A 1 101 ? 9.480 -6.814 -20.174 1.00 83.94 101 LEU A O 1
ATOM 828 N N . ASN A 1 102 ? 10.004 -8.655 -21.345 1.00 85.12 102 ASN A N 1
ATOM 829 C CA . ASN A 1 102 ? 8.681 -9.258 -21.219 1.00 85.12 102 ASN A CA 1
ATOM 830 C C . ASN A 1 102 ? 8.323 -9.571 -19.757 1.00 85.12 102 ASN A C 1
ATOM 832 O O . ASN A 1 102 ? 7.196 -9.332 -19.326 1.00 85.12 102 ASN A O 1
ATOM 836 N N . THR A 1 103 ? 9.290 -10.044 -18.965 1.00 86.94 103 THR A N 1
ATOM 837 C CA . THR A 1 103 ? 9.102 -10.269 -17.524 1.00 86.94 103 THR A CA 1
ATOM 838 C C . THR A 1 103 ? 8.773 -8.966 -16.795 1.00 86.94 103 THR A C 1
ATOM 840 O O . THR A 1 103 ? 7.823 -8.923 -16.017 1.00 86.94 103 THR A O 1
ATOM 843 N N . VAL A 1 104 ? 9.499 -7.881 -17.083 1.00 84.69 104 VAL A N 1
ATOM 844 C CA . VAL A 1 104 ? 9.264 -6.562 -16.470 1.00 84.69 104 VAL A CA 1
ATOM 845 C C . VAL A 1 104 ? 7.875 -6.020 -16.822 1.00 84.69 104 VAL A C 1
ATOM 847 O O . VAL A 1 104 ? 7.164 -5.533 -15.938 1.00 84.69 104 VAL A O 1
ATOM 850 N N . ILE A 1 105 ? 7.454 -6.147 -18.084 1.00 85.25 105 ILE A N 1
ATOM 851 C CA . ILE A 1 105 ? 6.117 -5.737 -18.534 1.00 85.25 105 ILE A CA 1
ATOM 852 C C . ILE A 1 105 ? 5.039 -6.582 -17.849 1.00 85.25 105 ILE A C 1
ATOM 854 O O . ILE A 1 105 ? 4.087 -6.033 -17.299 1.00 85.25 105 ILE A O 1
ATOM 858 N N . THR A 1 106 ? 5.207 -7.905 -17.822 1.00 87.38 106 THR A N 1
ATOM 859 C CA . THR A 1 106 ? 4.225 -8.837 -17.247 1.00 87.38 106 THR A CA 1
ATOM 860 C C . THR A 1 106 ? 4.056 -8.626 -15.744 1.00 87.38 106 THR A C 1
ATOM 862 O O . THR A 1 106 ? 2.928 -8.556 -15.258 1.00 87.38 106 THR A O 1
ATOM 865 N N . ILE A 1 107 ? 5.157 -8.459 -15.002 1.00 88.25 107 ILE A N 1
ATOM 866 C CA . ILE A 1 107 ? 5.120 -8.152 -13.564 1.00 88.25 107 ILE A CA 1
ATOM 867 C C . ILE A 1 107 ? 4.448 -6.798 -13.327 1.00 88.25 107 ILE A C 1
ATOM 869 O O . ILE A 1 107 ? 3.620 -6.674 -12.428 1.00 88.25 107 ILE A O 1
ATOM 873 N N . SER A 1 108 ? 4.752 -5.791 -14.149 1.00 84.19 108 SER A N 1
ATOM 874 C CA . SER A 1 108 ? 4.129 -4.470 -14.023 1.00 84.19 108 SER A CA 1
ATOM 875 C C . SER A 1 108 ? 2.621 -4.529 -14.272 1.00 84.19 108 SER A C 1
ATOM 877 O O . SER A 1 108 ? 1.853 -3.958 -13.499 1.00 84.19 108 SER A O 1
ATOM 879 N N . LEU A 1 109 ? 2.180 -5.283 -15.283 1.00 85.88 109 LEU A N 1
ATOM 880 C CA . LEU A 1 109 ? 0.762 -5.523 -15.549 1.00 85.88 109 LEU A CA 1
ATOM 881 C C . LEU A 1 109 ? 0.096 -6.255 -14.374 1.00 85.88 109 LEU A C 1
ATOM 883 O O . LEU A 1 109 ? -0.964 -5.842 -13.904 1.00 85.88 109 LEU A O 1
ATOM 887 N N . GLY A 1 110 ? 0.748 -7.302 -13.859 1.00 88.75 110 GLY A N 1
ATOM 888 C CA . GLY A 1 110 ? 0.294 -8.058 -12.694 1.00 88.75 110 GLY A CA 1
ATOM 889 C C . GLY A 1 110 ? 0.133 -7.182 -11.451 1.00 88.75 110 GLY A C 1
ATOM 890 O O . GLY A 1 110 ? -0.881 -7.280 -10.762 1.00 88.75 110 GLY A O 1
ATOM 891 N N . ASN A 1 111 ? 1.071 -6.264 -11.207 1.00 84.81 111 ASN A N 1
ATOM 892 C CA . ASN A 1 111 ? 1.004 -5.308 -10.101 1.00 84.81 111 ASN A CA 1
ATOM 893 C C . ASN A 1 111 ? -0.191 -4.352 -10.238 1.00 84.81 111 ASN A C 1
ATOM 895 O O . ASN A 1 111 ? -0.882 -4.093 -9.252 1.00 84.81 111 ASN A O 1
ATOM 899 N N . VAL A 1 112 ? -0.477 -3.864 -11.450 1.00 83.38 112 VAL A N 1
ATOM 900 C CA . VAL A 1 112 ? -1.654 -3.018 -11.710 1.00 83.38 112 VAL A CA 1
ATOM 901 C C . VAL A 1 112 ? -2.947 -3.797 -11.460 1.00 83.38 112 VAL A C 1
ATOM 903 O O . VAL A 1 112 ? -3.815 -3.313 -10.735 1.00 83.38 112 VAL A O 1
ATOM 906 N N . PHE A 1 113 ? -3.067 -5.023 -11.979 1.00 86.81 113 PHE A N 1
ATOM 907 C CA . PHE A 1 113 ? -4.237 -5.872 -11.725 1.00 86.81 113 PHE A CA 1
ATOM 908 C C . PHE A 1 113 ? -4.418 -6.187 -10.237 1.00 86.81 113 PHE A C 1
ATOM 910 O O . PHE A 1 113 ? -5.536 -6.116 -9.726 1.00 86.81 113 PHE A O 1
ATOM 917 N N . ALA A 1 114 ? -3.334 -6.483 -9.518 1.00 82.88 114 ALA A N 1
ATOM 918 C CA . ALA A 1 114 ? -3.377 -6.728 -8.082 1.00 82.88 114 ALA A CA 1
ATOM 919 C C . ALA A 1 114 ? -3.892 -5.502 -7.311 1.00 82.88 114 ALA A C 1
ATOM 921 O O . ALA A 1 114 ? -4.764 -5.641 -6.452 1.00 82.88 114 ALA A O 1
ATOM 922 N N . LEU A 1 115 ? -3.419 -4.298 -7.655 1.00 82.06 115 LEU A N 1
ATOM 923 C CA . LEU A 1 115 ? -3.919 -3.053 -7.068 1.00 82.06 115 LEU A CA 1
ATOM 924 C C . LEU A 1 115 ? -5.408 -2.846 -7.357 1.00 82.06 115 LEU A C 1
ATOM 926 O O . LEU A 1 115 ? -6.161 -2.535 -6.436 1.00 82.06 115 LEU A O 1
ATOM 930 N N . VAL A 1 116 ? -5.854 -3.081 -8.593 1.00 83.81 116 VAL A N 1
ATOM 931 C CA . VAL A 1 116 ? -7.276 -2.990 -8.964 1.00 83.81 116 VAL A CA 1
ATOM 932 C C . VAL A 1 116 ? -8.124 -3.951 -8.130 1.00 83.81 116 VAL A C 1
ATOM 934 O O . VAL A 1 116 ? -9.160 -3.547 -7.610 1.00 83.81 116 VAL A O 1
ATOM 937 N N . VAL A 1 117 ? -7.680 -5.196 -7.933 1.00 84.50 117 VAL A N 1
ATOM 938 C CA . VAL A 1 117 ? -8.396 -6.185 -7.108 1.00 84.50 117 VAL A CA 1
ATOM 939 C C . VAL A 1 117 ? -8.460 -5.756 -5.641 1.00 84.50 117 VAL A C 1
ATOM 941 O O . VAL A 1 117 ? -9.510 -5.889 -5.009 1.00 84.50 117 VAL A O 1
ATOM 944 N N . VAL A 1 118 ? -7.366 -5.232 -5.084 1.00 82.44 118 VAL A N 1
ATOM 945 C CA . VAL A 1 118 ? -7.332 -4.733 -3.699 1.00 82.44 118 VAL A CA 1
ATOM 946 C C . VAL A 1 118 ? -8.276 -3.543 -3.526 1.00 82.44 118 VAL A C 1
ATOM 948 O O . VAL A 1 118 ? -9.054 -3.515 -2.572 1.00 82.44 118 VAL A O 1
ATOM 951 N N . VAL A 1 119 ? -8.265 -2.594 -4.466 1.00 79.81 119 VAL A N 1
ATOM 952 C CA . VAL A 1 119 ? -9.176 -1.442 -4.463 1.00 79.81 119 VAL A CA 1
ATOM 953 C C . VAL A 1 119 ? -10.626 -1.898 -4.613 1.00 79.81 119 VAL A C 1
ATOM 955 O O . VAL A 1 119 ? -11.478 -1.462 -3.843 1.00 79.81 119 VAL A O 1
ATOM 958 N N . ALA A 1 120 ? -10.913 -2.826 -5.528 1.00 79.38 120 ALA A N 1
ATOM 959 C CA . ALA A 1 120 ? -12.251 -3.376 -5.723 1.00 79.38 120 ALA A CA 1
ATOM 960 C C . ALA A 1 120 ? -12.775 -4.073 -4.459 1.00 79.38 120 ALA A C 1
ATOM 962 O O . ALA A 1 120 ? -13.909 -3.826 -4.063 1.00 79.38 120 ALA A O 1
ATOM 963 N N . LYS A 1 121 ? -11.945 -4.868 -3.770 1.00 78.12 121 LYS A N 1
ATOM 964 C CA . LYS A 1 121 ? -12.296 -5.463 -2.467 1.00 78.12 121 LYS A CA 1
ATOM 965 C C . LYS A 1 121 ? -12.515 -4.419 -1.370 1.00 78.12 121 LYS A C 1
ATOM 967 O O . LYS A 1 121 ? -13.316 -4.645 -0.469 1.00 78.12 121 LYS A O 1
ATOM 972 N N . GLY A 1 122 ? -11.791 -3.302 -1.423 1.00 71.69 122 GLY A N 1
ATOM 973 C CA . GLY A 1 122 ? -11.949 -2.194 -0.482 1.00 71.69 122 GLY A CA 1
ATOM 974 C C . GLY A 1 122 ? -13.229 -1.382 -0.703 1.00 71.69 122 GLY A C 1
ATOM 975 O O . GLY A 1 122 ? -13.862 -0.986 0.272 1.00 71.69 122 GLY A O 1
ATOM 976 N N . ILE A 1 123 ? -13.613 -1.145 -1.963 1.00 73.19 123 ILE A N 1
ATOM 977 C CA . ILE A 1 123 ? -14.814 -0.380 -2.348 1.00 73.19 123 ILE A CA 1
ATOM 978 C C . ILE A 1 123 ? -16.078 -1.241 -2.252 1.00 73.19 123 ILE A C 1
ATOM 980 O O . ILE A 1 123 ? -17.120 -0.758 -1.814 1.00 73.19 123 ILE A O 1
ATOM 984 N N . PHE A 1 124 ? -15.983 -2.517 -2.625 1.00 74.12 124 PHE A N 1
ATOM 985 C CA . PHE A 1 124 ? -17.062 -3.494 -2.534 1.00 74.12 124 PHE A CA 1
ATOM 986 C C . PHE A 1 124 ? -16.727 -4.517 -1.444 1.00 74.12 124 PHE A C 1
ATOM 988 O O . PHE A 1 124 ? -16.266 -5.620 -1.760 1.00 74.12 124 PHE A O 1
ATOM 995 N N . PRO A 1 125 ? -16.932 -4.187 -0.154 1.00 61.84 125 PRO A N 1
ATOM 996 C CA . PRO A 1 125 ? -16.825 -5.187 0.891 1.00 61.84 125 PRO A CA 1
ATOM 997 C C . PRO A 1 125 ? -17.854 -6.275 0.589 1.00 61.84 125 PRO A C 1
ATOM 999 O O . PRO A 1 125 ? -19.059 -6.018 0.563 1.00 61.84 125 PRO A O 1
ATOM 1002 N N . ILE A 1 126 ? -17.372 -7.489 0.315 1.00 61.38 126 ILE A N 1
ATOM 1003 C CA . ILE A 1 126 ? -18.223 -8.669 0.169 1.00 61.38 126 ILE A CA 1
ATOM 1004 C C . ILE A 1 126 ? -18.968 -8.791 1.494 1.00 61.38 126 ILE A C 1
ATOM 1006 O O . ILE A 1 126 ? -18.366 -9.065 2.529 1.00 61.38 126 ILE A O 1
ATOM 1010 N N . ASN A 1 127 ? -20.255 -8.459 1.463 1.00 55.41 127 ASN A N 1
ATOM 1011 C CA . ASN A 1 127 ? -21.112 -8.347 2.627 1.00 55.41 127 ASN A CA 1
ATOM 1012 C C . ASN A 1 127 ? -21.161 -9.704 3.348 1.00 55.41 127 ASN A C 1
ATOM 1014 O O . ASN A 1 127 ? -21.926 -10.586 2.969 1.00 55.41 127 ASN A O 1
ATOM 1018 N N . SER A 1 128 ? -20.322 -9.887 4.372 1.00 54.66 128 SER A N 1
ATOM 1019 C CA . SER A 1 128 ? -20.344 -11.048 5.261 1.00 54.66 128 SER A CA 1
ATOM 1020 C C . SER A 1 128 ? -21.485 -10.879 6.266 1.00 54.66 128 SER A C 1
ATOM 1022 O O . SER A 1 128 ? -21.282 -10.591 7.446 1.00 54.66 128 SER A O 1
ATOM 1024 N N . LYS A 1 129 ? -22.712 -10.997 5.766 1.00 49.38 129 LYS A N 1
ATOM 1025 C CA . LYS A 1 129 ? -23.891 -11.308 6.569 1.00 49.38 129 LYS A CA 1
ATOM 1026 C C . LYS A 1 129 ? -24.504 -12.568 5.987 1.00 49.38 129 LYS A C 1
ATOM 1028 O O . LYS A 1 129 ? -25.369 -12.511 5.116 1.00 49.38 129 LYS A O 1
ATOM 1033 N N . THR A 1 130 ? -24.006 -13.705 6.442 1.00 39.31 130 THR A N 1
ATOM 1034 C CA . THR A 1 130 ? -24.717 -14.982 6.398 1.00 39.31 130 THR A CA 1
ATOM 1035 C C . THR A 1 130 ? -24.330 -15.753 7.642 1.00 39.31 130 THR A C 1
ATOM 1037 O O . THR A 1 130 ? -23.122 -15.743 7.967 1.00 39.31 130 THR A O 1
#

Foldseek 3Di:
DDPVVVVVVVVVVVVVVVVVVVVVVVPDDPVNVVVVVVVVVVVVVVVVVVVVVVVVVVVVVVVVVVVVVVVVLVVLVVVLVVLVVCCVVCPPVPPDDPVVNVVSVVVNVVVVVVVVVVVCCVVDVPPPDD

Secondary structure (DSSP, 8-state):
--HHHHHHHHHHHHHHHHHHHHHHHTTS-HHHHHHHHHHHHHHHHHHHHHHHHHHHHHHHHHHHHHHHHHHHHHHHHHHHHHHHHHHHTTGGG----HHHHHHHHHHHHHHHHHHHHHHHHHHS------

pLDDT: mean 74.69, std 10.3, range [39.31, 89.94]